Protein 2I24 (pdb70)

Nearest PDB structures (foldseek):
  2i25-assembly2_O  TM=9.812E-01  e=2.488E-21  Ginglymostoma cirratum
  2i26-assembly3_P  TM=9.536E-01  e=9.838E-20  Ginglymostoma cirratum
  2i27-assembly2_O  TM=9.792E-01  e=5.380E-18  Ginglymostoma cirratum
  3moq-assembly1_A  TM=8.958E-01  e=2.226E-14  Orectolobus maculatus
  2z8w-assembly2_C  TM=8.744E-01  e=1.326E-13  Orectolobus maculatus

Foldseek 3Di:
DKAKDDAEDEAEAQAKDKIKIADPPDPFFFDAKWKWWDAPPGPDIDTDDDDDQWHKDADRVRRMIMIMGGRDAQVPFTKMKMATQTDPCVPPVVNVVSRVDIHPIYGYGYDHD

Structure (mmCIF, N/CA/C/O backbone):
data_2I24
#
_entry.id   2I24
#
_cell.length_a   53.958
_cell.length_b   53.958
_cell.length_c   79.077
_cell.angle_alpha   90.00
_cell.angle_beta   90.00
_cell.angle_gamma   90.00
#
_symmetry.space_group_name_H-M   'P 43 21 2'
#
loop_
_entity.id
_entity.type
_entity.pdbx_description
1 polymer 'New Antigen Receptor PBLA8'
2 non-polymer 'CHLORIDE ION'
3 water water
#
loop_
_atom_site.group_PDB
_atom_site.id
_atom_site.type_symbol
_atom_site.label_atom_id
_atom_site.label_alt_id
_atom_site.label_comp_id
_atom_site.label_asym_id
_atom_site.label_entity_id
_atom_site.label_seq_id
_atom_site.pdbx_PDB_ins_code
_atom_site.Cartn_x
_atom_site.Cartn_y
_atom_site.Cartn_z
_atom_site.occupancy
_atom_site.B_iso_or_equiv
_atom_site.auth_seq_id
_atom_site.auth_comp_id
_atom_site.auth_asym_id
_atom_site.auth_atom_id
_atom_site.pdbx_PDB_model_num
ATOM 1 N N . ARG A 1 2 ? 26.398 -8.398 57.071 1.00 27.39 2 ARG N N 1
ATOM 2 C CA . ARG A 1 2 ? 25.577 -7.180 57.335 1.00 26.12 2 ARG N CA 1
ATOM 3 C C . ARG A 1 2 ? 26.375 -6.267 58.283 1.00 24.17 2 ARG N C 1
ATOM 4 O O . ARG A 1 2 ? 27.116 -6.771 59.108 1.00 24.25 2 ARG N O 1
ATOM 12 N N . VAL A 1 3 ? 26.239 -4.957 58.117 1.00 22.31 3 VAL N N 1
ATOM 13 C CA . VAL A 1 3 ? 26.820 -3.979 59.020 1.00 21.58 3 VAL N CA 1
ATOM 14 C C . VAL A 1 3 ? 25.688 -3.235 59.709 1.00 20.68 3 VAL N C 1
ATOM 15 O O . VAL A 1 3 ? 24.947 -2.492 59.056 1.00 23.29 3 VAL N O 1
ATOM 19 N N . ASP A 1 4 ? 25.504 -3.478 61.004 1.00 19.53 4 ASP N N 1
ATOM 20 C CA . ASP A 1 4 ? 24.406 -2.925 61.827 1.00 20.44 4 ASP N CA 1
ATOM 21 C C . ASP A 1 4 ? 24.941 -1.718 62.598 1.00 18.92 4 ASP N C 1
ATOM 22 O O . ASP A 1 4 ? 25.809 -1.869 63.466 1.00 19.73 4 ASP N O 1
ATOM 27 N N . GLN A 1 5 ? 24.451 -0.529 62.241 1.00 19.02 5 GLN N N 1
ATOM 28 C CA . GLN A 1 5 ? 24.820 0.738 62.860 1.00 19.09 5 GLN N CA 1
ATOM 29 C C . GLN A 1 5 ? 23.720 1.232 63.772 1.00 18.99 5 GLN N C 1
ATOM 30 O O . GLN A 1 5 ? 22.561 1.280 63.374 1.00 20.09 5 GLN N O 1
ATOM 36 N N . THR A 1 6 ? 24.076 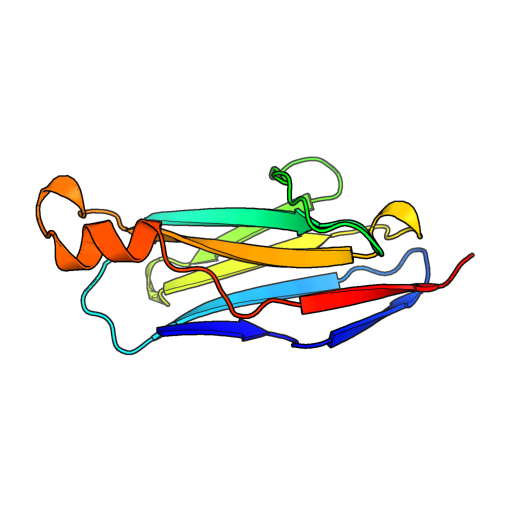1.597 64.995 1.00 19.13 6 THR N N 1
ATOM 37 C CA . THR A 1 6 ? 23.125 2.110 65.942 1.00 19.73 6 THR N CA 1
ATOM 38 C C . THR A 1 6 ? 23.713 3.315 66.699 1.00 20.37 6 THR N C 1
ATOM 39 O O . THR A 1 6 ? 24.922 3.414 66.862 1.00 21.62 6 THR N O 1
ATOM 43 N N . PRO A 1 7 ? 22.872 4.223 67.178 1.00 20.89 7 PRO N N 1
ATOM 44 C CA . PRO A 1 7 ? 21.430 4.339 66.922 1.00 20.43 7 PRO N CA 1
ATOM 45 C C . PRO A 1 7 ? 21.138 4.848 65.530 1.00 20.27 7 PRO N C 1
ATOM 46 O O . PRO A 1 7 ? 22.046 5.177 64.794 1.00 22.66 7 PRO N O 1
ATOM 50 N N . GLN A 1 8 ? 19.875 4.873 65.138 1.00 20.52 8 GLN N N 1
ATOM 51 C CA . GLN A 1 8 ? 19.517 5.333 63.807 1.00 20.80 8 GLN N CA 1
ATOM 52 C C . GLN A 1 8 ? 19.415 6.874 63.745 1.00 19.67 8 GLN N C 1
ATOM 53 O O . GLN A 1 8 ? 19.757 7.481 62.727 1.00 19.43 8 GLN N O 1
ATOM 59 N N . ARG A 1 9 ? 18.908 7.485 64.794 1.00 20.31 9 ARG N N 1
ATOM 60 C CA . ARG A 1 9 ? 18.761 8.908 64.858 1.00 20.90 9 ARG N CA 1
ATOM 61 C C . ARG A 1 9 ? 18.917 9.258 66.296 1.00 21.55 9 ARG N C 1
ATOM 62 O O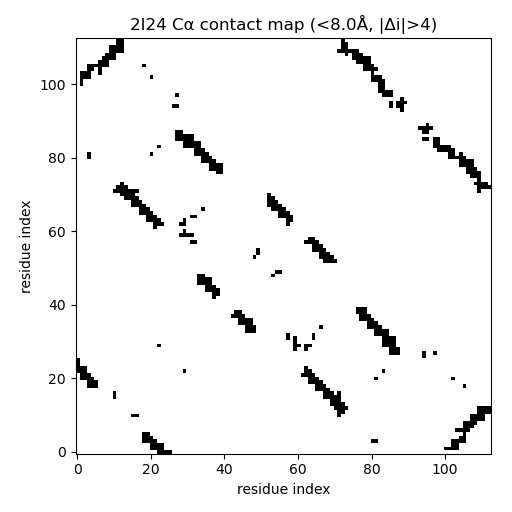 . ARG A 1 9 ? 18.498 8.488 67.167 1.00 24.53 9 ARG N O 1
ATOM 70 N N . ILE A 1 10 ? 19.422 10.436 66.556 1.00 21.38 10 ILE N N 1
ATOM 71 C CA . ILE A 1 10 ? 19.563 10.912 67.932 1.00 23.09 10 ILE N CA 1
ATOM 72 C C . ILE A 1 10 ? 19.741 12.432 68.004 1.00 21.50 10 ILE N C 1
ATOM 73 O O . ILE A 1 10 ? 20.347 13.034 67.093 1.00 20.93 10 ILE N O 1
ATOM 78 N N . THR A 1 11 ? 19.173 13.020 69.055 1.00 21.33 11 THR N N 1
ATOM 79 C CA . THR A 1 11 ? 19.348 14.434 69.365 1.00 22.02 11 THR N CA 1
ATOM 80 C C . THR A 1 11 ? 20.120 14.512 70.643 1.00 22.06 11 THR N C 1
ATOM 81 O O . THR A 1 11 ? 19.927 13.687 71.579 1.00 22.78 11 THR N O 1
ATOM 85 N N . LYS A 1 12 ? 21.043 15.473 70.685 1.00 20.67 12 LYS N N 1
ATOM 86 C CA . LYS A 1 12 ? 21.872 15.709 71.844 1.00 21.26 12 LYS N CA 1
ATOM 87 C C . LYS A 1 12 ? 21.882 17.187 72.153 1.00 20.69 12 LYS N C 1
ATOM 88 O O . LYS A 1 12 ? 21.603 18.018 71.310 1.00 21.73 12 LYS N O 1
ATOM 94 N N . GLU A 1 13 ? 22.288 17.511 73.367 1.00 21.10 13 GLU N N 1
ATOM 95 C CA . GLU A 1 13 ? 22.521 18.866 73.787 1.00 22.67 13 GLU N CA 1
ATOM 96 C C . GLU A 1 13 ? 23.985 19.250 73.609 1.00 21.76 13 GLU N C 1
ATOM 97 O O . GLU A 1 13 ? 24.868 18.396 73.697 1.00 21.28 13 GLU N O 1
ATOM 103 N N . THR A 1 14 ? 24.228 20.541 73.353 1.00 21.86 14 THR N N 1
ATOM 104 C CA . THR A 1 14 ? 25.607 21.054 73.341 1.00 21.88 14 THR N CA 1
ATOM 105 C C . THR A 1 14 ? 26.299 20.677 74.636 1.00 21.81 14 THR N C 1
ATOM 106 O O . THR A 1 14 ? 25.739 20.822 75.757 1.00 22.78 14 THR N O 1
ATOM 110 N N . GLY A 1 15 ? 27.523 20.165 74.490 1.00 21.08 15 GLY N N 1
ATOM 111 C CA . GLY A 1 15 ? 28.355 19.746 75.641 1.00 20.41 15 GLY N CA 1
ATOM 112 C C . GLY A 1 15 ? 28.241 18.261 76.027 1.00 21.30 15 GLY N C 1
ATOM 113 O O . GLY A 1 15 ? 29.068 17.729 76.761 1.00 21.82 15 GLY N O 1
ATOM 114 N N . GLU A 1 16 ? 27.209 17.568 75.515 1.00 20.05 16 GLU N N 1
ATOM 115 C CA . GLU A 1 16 ? 27.080 16.135 75.778 1.00 20.83 16 GLU N CA 1
ATOM 116 C C . GLU A 1 16 ? 28.039 15.348 74.887 1.00 19.98 16 GLU N C 1
ATOM 117 O O . GLU A 1 16 ? 28.757 15.902 74.032 1.00 20.53 16 GLU N O 1
ATOM 123 N N . SER A 1 17 ? 28.074 14.044 75.103 1.00 20.78 17 SER N N 1
ATOM 124 C CA . SER A 1 17 ? 28.843 13.114 74.298 1.00 21.09 17 SER N CA 1
ATOM 125 C C . SER A 1 17 ? 27.867 12.195 73.576 1.00 22.50 17 SER N C 1
ATOM 126 O O . SER A 1 17 ? 26.795 11.869 74.080 1.00 24.79 17 SER N O 1
ATOM 129 N N . LEU A 1 18 ? 28.267 11.729 72.433 1.00 22.01 18 LEU N N 1
ATOM 130 C CA . LEU A 1 18 ? 27.497 10.693 71.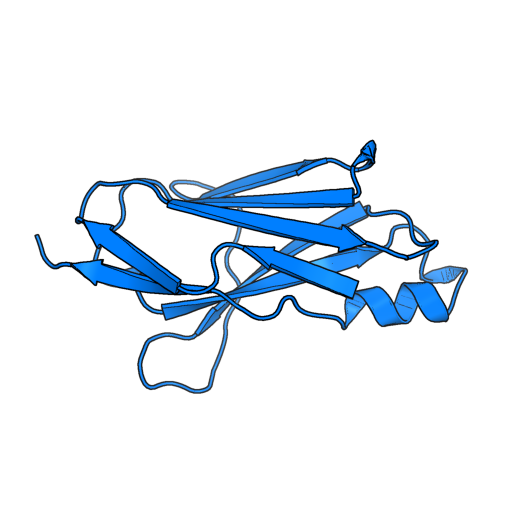793 1.00 24.89 18 LEU N CA 1
ATOM 131 C C . LEU A 1 18 ? 28.373 9.546 71.371 1.00 21.90 18 LEU N C 1
ATO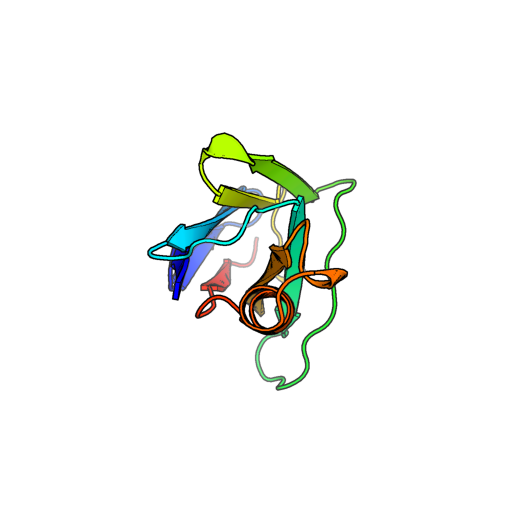M 132 O O . LEU A 1 18 ? 29.581 9.705 71.126 1.00 22.05 18 LEU N O 1
ATOM 137 N N . THR A 1 19 ? 27.749 8.388 71.314 1.00 22.52 19 THR N N 1
ATOM 138 C CA . THR A 1 19 ? 28.411 7.179 70.882 1.00 22.35 19 THR N CA 1
ATOM 139 C C . THR A 1 19 ? 27.603 6.545 69.753 1.00 22.30 19 THR N C 1
ATOM 140 O O . THR A 1 19 ? 26.369 6.415 69.840 1.00 22.82 19 THR N O 1
ATOM 144 N N . ILE A 1 20 ? 28.309 6.106 68.726 1.00 20.76 20 ILE N N 1
ATOM 145 C CA . ILE A 1 20 ? 27.721 5.336 67.616 1.00 21.58 20 ILE N CA 1
ATOM 146 C C . ILE A 1 20 ? 28.473 4.026 67.516 1.00 21.22 20 ILE N C 1
ATOM 147 O O . ILE A 1 20 ? 29.690 3.990 67.685 1.00 20.99 20 ILE N O 1
ATOM 152 N N . ASN A 1 21 ? 27.737 2.956 67.266 1.00 21.80 21 ASN N N 1
ATOM 153 C CA . ASN A 1 21 ? 28.271 1.645 67.220 1.00 22.93 21 ASN N CA 1
ATOM 154 C C . ASN A 1 21 ? 28.012 1.003 65.845 1.00 21.80 21 ASN N C 1
ATOM 155 O O . ASN A 1 21 ? 26.927 1.153 65.254 1.00 22.27 21 ASN N O 1
ATOM 160 N N . CYS A 1 22 ? 28.977 0.214 65.397 1.00 21.85 22 CYS N N 1
ATOM 161 C CA . CYS A 1 22 ? 28.807 -0.605 64.193 1.00 22.15 22 CYS N CA 1
ATOM 162 C C . CYS A 1 22 ? 29.243 -2.042 64.496 1.00 19.86 22 CYS N C 1
ATOM 163 O O . CYS A 1 22 ? 30.236 -2.233 65.156 1.00 22.28 22 CYS N O 1
ATOM 166 N N . VAL A 1 23 ? 28.479 -3.050 64.074 1.00 19.51 23 VAL N N 1
ATOM 167 C CA . VAL A 1 23 ? 28.889 -4.440 64.222 1.00 19.56 23 VAL N CA 1
ATOM 168 C C . VAL A 1 23 ? 28.690 -5.147 62.922 1.00 19.28 23 VAL N C 1
ATOM 169 O O . VAL A 1 23 ? 27.708 -4.938 62.199 1.00 19.47 23 VAL N O 1
ATOM 173 N N . VAL A 1 24 ? 29.631 -6.015 62.601 1.00 18.49 24 VAL N N 1
ATOM 174 C CA . VAL A 1 24 ? 29.553 -6.826 61.398 1.00 19.55 24 VAL N CA 1
ATOM 175 C C . VAL A 1 24 ? 28.964 -8.192 61.809 1.00 20.28 24 VAL N C 1
ATOM 176 O O . VAL A 1 24 ? 29.522 -8.898 62.621 1.00 20.45 24 VAL N O 1
ATOM 180 N N . ARG A 1 25 ? 27.771 -8.502 61.326 1.00 21.38 25 ARG N N 1
ATOM 181 C CA . ARG A 1 25 ? 27.070 -9.743 61.688 1.00 22.94 25 ARG N CA 1
ATOM 182 C C . ARG A 1 25 ? 26.920 -10.639 60.467 1.00 24.17 25 ARG N C 1
ATOM 183 O O . ARG A 1 25 ? 26.887 -10.1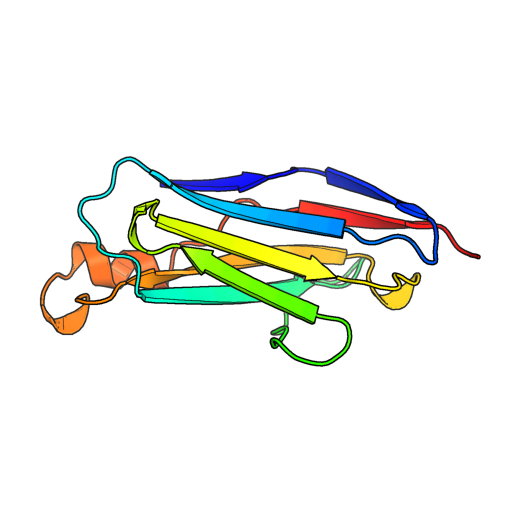41 59.354 1.00 23.30 25 ARG N O 1
ATOM 191 N N . ASP A 1 26 ? 26.789 -11.951 60.701 1.00 25.25 26 ASP N N 1
ATOM 192 C CA . ASP A 1 26 ? 26.497 -12.926 59.640 1.00 27.02 26 ASP N CA 1
ATOM 193 C C . ASP A 1 26 ? 27.549 -12.874 58.537 1.00 26.86 26 ASP N C 1
ATOM 194 O O . ASP A 1 26 ? 27.233 -12.935 57.357 1.00 29.09 26 ASP N O 1
ATOM 199 N N . SER A 1 27 ? 28.800 -12.762 58.939 1.00 25.58 27 SER N N 1
ATOM 200 C CA . SER A 1 27 ? 29.920 -12.685 57.996 1.00 24.72 27 SER N CA 1
ATOM 201 C C . SER A 1 27 ? 31.070 -13.594 58.442 1.00 22.10 27 SER N C 1
ATOM 202 O O . SER A 1 27 ? 31.342 -13.728 59.650 1.00 22.92 27 SER N O 1
ATOM 205 N N . ARG A 1 28 ? 31.771 -14.188 57.480 1.00 22.46 28 ARG N N 1
ATOM 206 C CA . ARG A 1 28 ? 32.979 -14.946 57.767 1.00 21.68 28 ARG N CA 1
ATOM 207 C C . ARG A 1 28 ? 34.222 -14.072 57.931 1.00 20.71 28 ARG N C 1
ATOM 208 O O . ARG A 1 28 ? 35.288 -14.564 58.295 1.00 22.59 28 ARG N O 1
ATOM 216 N N . CYS A 1 29 ? 34.102 -12.781 57.670 1.00 19.87 29 CYS N N 1
ATOM 217 C CA . CYS A 1 29 ? 35.260 -11.934 57.650 1.00 21.53 29 CYS N CA 1
ATOM 218 C C . CYS A 1 29 ? 35.790 -11.605 59.023 1.00 21.96 29 CYS N C 1
ATOM 219 O O . CYS A 1 29 ? 35.067 -11.600 59.997 1.00 23.58 29 CYS N O 1
ATOM 222 N N . VAL A 1 30 ? 37.066 -11.267 59.070 1.00 20.80 30 VAL N N 1
ATOM 223 C CA . VAL A 1 30 ? 37.764 -10.843 60.292 1.00 19.79 30 VAL N CA 1
ATOM 224 C C . VAL A 1 30 ? 37.879 -9.318 60.281 1.00 19.51 30 VAL N C 1
ATOM 225 O O . VAL A 1 30 ? 38.281 -8.751 59.274 1.00 20.25 30 VAL N O 1
ATOM 229 N N . LEU A 1 31 ? 37.438 -8.664 61.339 1.00 18.98 31 LEU N N 1
ATOM 230 C CA . LEU A 1 31 ? 37.504 -7.221 61.388 1.00 20.04 31 LEU N CA 1
ATOM 231 C C . LEU A 1 31 ? 38.897 -6.772 61.744 1.00 19.86 31 LEU N C 1
ATOM 232 O O . LEU A 1 31 ? 39.416 -7.173 62.764 1.00 22.10 31 LEU N O 1
ATOM 237 N N . SER A 1 32 ? 39.482 -5.896 60.930 1.00 19.82 32 SER N N 1
ATOM 238 C CA . SER A 1 32 ? 40.775 -5.279 61.278 1.00 20.49 32 SER N CA 1
ATOM 239 C C . SER A 1 32 ? 40.615 -3.910 61.927 1.00 20.17 32 SER N C 1
ATOM 240 O O . SER A 1 32 ? 41.196 -3.640 62.985 1.00 22.56 32 SER N O 1
ATOM 243 N N . THR A 1 33 ? 39.795 -3.056 61.316 1.00 19.25 33 THR N N 1
ATOM 244 C CA . THR A 1 33 ? 39.581 -1.693 61.812 1.00 20.49 33 THR N CA 1
ATOM 245 C C . THR A 1 33 ? 38.304 -1.163 61.205 1.00 21.19 33 THR N C 1
ATOM 246 O O . THR A 1 33 ? 37.589 -1.876 60.520 1.00 20.90 33 THR N O 1
ATOM 250 N N . GLY A 1 34 ? 38.011 0.103 61.467 1.00 21.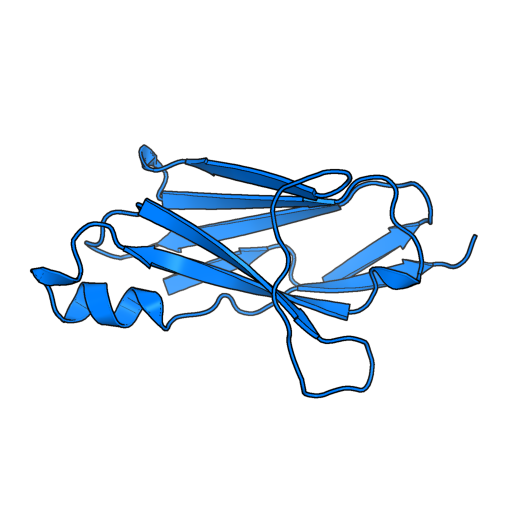41 34 GLY N N 1
ATOM 251 C CA . GLY A 1 34 ? 36.842 0.696 60.831 1.00 21.72 34 GLY N CA 1
ATOM 252 C C . GLY A 1 34 ? 37.049 2.179 60.685 1.00 21.68 34 GLY N C 1
ATOM 253 O O . GLY A 1 34 ? 37.970 2.756 61.309 1.00 22.79 34 GLY N O 1
ATOM 254 N N . TYR A 1 35 ? 36.244 2.795 59.823 1.00 20.99 35 TYR N N 1
ATOM 255 C CA . TYR A 1 35 ? 36.367 4.228 59.489 1.00 21.71 35 TYR N CA 1
ATOM 256 C C . TYR A 1 35 ? 35.021 4.888 59.674 1.00 21.60 35 TYR N C 1
ATOM 257 O O . TYR A 1 35 ? 33.978 4.239 59.579 1.00 22.11 35 TYR N O 1
ATOM 266 N N . TRP A 1 36 ? 35.057 6.198 59.848 1.00 20.59 36 TRP N N 1
ATOM 267 C CA . TRP A 1 36 ? 33.844 7.005 60.110 1.00 20.69 36 TRP N CA 1
ATOM 268 C C . TRP A 1 36 ? 33.820 8.216 59.183 1.00 20.11 36 TRP N C 1
ATOM 269 O O . TRP A 1 36 ? 34.841 8.795 58.900 1.00 20.49 36 TRP N O 1
ATOM 280 N N . TYR A 1 37 ? 32.607 8.584 58.768 1.00 19.53 37 TYR N N 1
ATOM 281 C CA . TYR A 1 37 ? 32.349 9.691 57.870 1.00 19.59 37 TYR N CA 1
ATOM 282 C C . TYR A 1 37 ? 31.159 10.488 58.332 1.00 19.51 37 TYR N C 1
ATOM 283 O O . TYR A 1 37 ? 30.252 9.916 58.936 1.00 20.79 37 TYR N O 1
ATOM 292 N N . ARG A 1 38 ? 31.141 11.768 57.990 1.00 19.64 38 ARG N N 1
ATOM 293 C CA . ARG A 1 38 ? 30.012 12.662 58.279 1.00 20.34 38 ARG N CA 1
ATOM 294 C C . ARG A 1 38 ? 29.644 13.456 57.046 1.00 18.04 38 ARG N C 1
ATOM 295 O O . ARG A 1 38 ? 30.495 13.993 56.375 1.00 18.39 38 ARG N O 1
ATOM 303 N N . LYS A 1 39 ? 28.338 13.533 56.822 1.00 18.71 39 LYS N N 1
ATOM 304 C CA . LYS A 1 39 ? 27.707 14.419 55.853 1.00 19.43 39 LYS N CA 1
ATOM 305 C C . LYS A 1 39 ? 27.002 15.536 56.610 1.00 18.41 39 LYS N C 1
ATOM 306 O O . LYS A 1 39 ? 26.173 15.252 57.455 1.00 19.48 39 LYS N O 1
ATOM 312 N N . PRO A 1 40 ? 27.335 16.812 56.359 1.00 19.95 40 PRO N N 1
ATOM 313 C CA . PRO A 1 40 ? 26.629 17.876 57.108 1.00 20.64 40 PRO N CA 1
ATOM 314 C C . PRO A 1 40 ? 25.154 17.941 56.746 1.00 21.31 40 PRO N C 1
ATOM 315 O O . PRO A 1 40 ? 24.781 17.537 55.637 1.00 21.82 40 PRO N O 1
ATOM 319 N N . PRO A 1 41 ? 24.339 18.575 57.590 1.00 22.55 41 PRO N N 1
ATOM 320 C CA . PRO A 1 41 ? 22.943 18.756 57.230 1.00 23.97 41 PRO N CA 1
ATOM 321 C C . PRO A 1 41 ? 22.779 19.469 55.900 1.00 25.31 41 PRO N C 1
ATOM 322 O O . PRO A 1 41 ? 23.491 20.450 55.623 1.00 25.53 41 PRO N O 1
ATOM 326 N N . GLY A 1 42 ? 21.839 18.985 55.094 1.00 27.06 42 GLY N N 1
ATOM 327 C CA . GLY A 1 42 ? 21.525 19.601 53.822 1.00 26.78 42 GLY N CA 1
ATOM 328 C C . GLY A 1 42 ? 22.521 19.358 52.689 1.00 26.81 42 GLY N C 1
ATOM 329 O O . GLY A 1 42 ? 22.359 19.906 51.601 1.00 29.72 42 GLY N O 1
ATOM 330 N N . SER A 1 43 ? 23.539 18.520 52.911 1.00 24.43 43 SER N N 1
ATOM 331 C CA . SER A 1 43 ? 24.514 18.171 51.879 1.00 23.16 43 SER N CA 1
ATOM 332 C C . SER A 1 43 ? 24.415 16.716 51.557 1.00 22.19 43 SER N C 1
ATOM 333 O O . SER A 1 43 ? 24.038 15.944 52.406 1.00 23.74 43 SER N O 1
ATOM 336 N N . ARG A 1 44 ? 24.838 16.353 50.349 1.00 19.51 44 ARG N N 1
ATOM 337 C CA . ARG A 1 44 ? 25.015 14.953 49.939 1.00 20.36 44 ARG N CA 1
ATOM 338 C C . ARG A 1 44 ? 26.404 14.431 50.273 1.00 18.27 44 ARG N C 1
ATOM 339 O O . ARG A 1 44 ? 26.628 13.244 50.274 1.00 19.37 44 ARG N O 1
ATOM 347 N N . ASN A 1 45 ? 27.370 15.315 50.535 1.00 17.03 45 ASN N N 1
ATOM 348 C CA . ASN A 1 45 ? 28.754 14.913 50.490 1.00 17.08 45 ASN N CA 1
ATOM 349 C C . ASN A 1 45 ? 29.322 14.593 51.873 1.00 16.22 45 ASN N C 1
ATOM 350 O O . ASN A 1 45 ? 29.283 15.398 52.774 1.00 18.28 45 ASN N O 1
ATOM 355 N N . GLU A 1 46 ? 29.864 13.392 52.022 1.00 17.51 46 GLU N N 1
ATOM 356 C CA . GLU A 1 46 ? 30.473 12.908 53.214 1.00 19.96 46 GLU N CA 1
ATOM 357 C C . GLU A 1 46 ? 31.945 13.092 53.159 1.00 21.60 46 GLU N C 1
ATOM 358 O O . GLU A 1 46 ? 32.580 12.898 52.096 1.00 23.31 46 GLU N O 1
ATOM 364 N N . GLU A 1 47 ? 32.507 13.356 54.328 1.00 20.37 47 GLU N N 1
ATOM 365 C CA . GLU A 1 47 ? 33.947 13.404 54.501 1.00 22.39 47 GLU N CA 1
ATOM 366 C C . GLU A 1 47 ? 34.392 12.651 55.735 1.00 21.04 47 GLU N C 1
ATOM 367 O O . GLU A 1 47 ? 33.619 12.421 56.631 1.00 20.33 47 GLU N O 1
ATOM 373 N N . SER A 1 48 ? 35.657 12.299 55.795 1.00 20.73 48 SER N N 1
ATOM 374 C CA . SER A 1 48 ? 36.177 11.458 56.852 1.00 23.21 48 SER N CA 1
ATOM 375 C C . SER A 1 48 ? 36.231 12.227 58.197 1.00 25.16 48 SER N C 1
ATOM 376 O O . SER A 1 48 ? 36.429 13.441 58.250 1.00 25.48 48 SER N O 1
ATOM 379 N N . ILE A 1 49 ? 36.082 11.451 59.272 1.00 26.95 49 ILE N N 1
ATOM 380 C CA . ILE A 1 49 ? 36.436 11.750 60.659 1.00 31.11 49 ILE N CA 1
ATOM 381 C C . ILE A 1 49 ? 37.679 10.897 61.094 1.00 33.74 49 ILE N C 1
ATOM 382 O O . ILE A 1 49 ? 37.880 9.793 60.630 1.00 35.45 49 ILE N O 1
ATOM 387 N N . SER A 1 50 ? 38.511 11.426 61.983 1.00 35.12 50 SER N N 1
ATOM 388 C CA . SER A 1 50 ? 39.684 10.700 62.471 1.00 35.58 50 SER N CA 1
ATOM 389 C C . SER A 1 50 ? 39.696 10.699 63.986 1.00 35.15 50 SER N C 1
ATOM 390 O O . SER A 1 50 ? 39.236 11.673 64.560 1.00 34.49 50 SER N O 1
ATOM 393 N N . ASP A 1 51 ? 40.194 9.599 64.591 1.00 34.44 51 ASP N N 1
ATOM 394 C CA . ASP A 1 51 ? 40.436 9.454 66.061 1.00 31.70 51 ASP N CA 1
ATOM 395 C C . ASP A 1 51 ? 41.392 10.600 66.360 1.00 30.86 51 ASP N C 1
ATOM 396 O O . ASP A 1 51 ? 42.327 10.923 65.591 1.00 32.09 51 ASP N O 1
ATOM 401 N N . GLY A 1 52 ? 41.127 11.238 67.475 1.00 27.87 52 GLY N N 1
ATOM 402 C CA . GLY A 1 52 ? 41.974 12.279 68.012 1.00 26.08 52 GLY N CA 1
ATOM 403 C C . GLY A 1 52 ? 41.161 13.396 68.585 1.00 24.31 52 GLY N C 1
ATOM 404 O O . GLY A 1 52 ? 40.093 13.718 68.053 1.00 23.81 52 GLY N O 1
ATOM 405 N N . GLY A 1 53 ? 41.648 13.982 69.674 1.00 23.55 53 GLY N N 1
ATOM 406 C CA . GLY A 1 53 ? 40.957 15.137 70.300 1.00 23.95 53 GLY N CA 1
ATOM 407 C C . GLY A 1 53 ? 39.620 14.706 70.857 1.00 24.09 53 GLY N C 1
ATOM 408 O O . GLY A 1 53 ? 39.603 13.745 71.637 1.00 25.94 53 GLY N O 1
ATOM 409 N N . ARG A 1 54 ? 38.532 15.350 70.406 1.00 23.08 54 ARG N N 1
ATOM 410 C CA . ARG A 1 54 ? 37.164 15.062 70.883 1.00 22.02 54 ARG N CA 1
ATOM 411 C C . ARG A 1 54 ? 36.640 13.667 70.418 1.00 20.69 54 ARG N C 1
ATOM 412 O O . ARG A 1 54 ? 35.607 13.176 70.935 1.00 21.23 54 ARG N O 1
ATOM 420 N N . TYR A 1 55 ? 37.303 13.090 69.409 1.00 20.91 55 TYR N N 1
ATOM 421 C CA . TYR A 1 55 ? 36.862 11.894 68.761 1.00 20.39 55 TYR N CA 1
ATOM 422 C C . TYR A 1 55 ? 37.615 10.716 69.300 1.00 19.88 55 TYR N C 1
ATOM 423 O O . TYR A 1 55 ? 38.847 10.701 69.262 1.00 21.44 55 TYR N O 1
ATOM 432 N N . VAL A 1 56 ? 36.916 9.711 69.827 1.00 18.95 56 VAL N N 1
ATOM 433 C CA . VAL A 1 56 ? 37.537 8.531 70.420 1.00 19.26 56 VAL N CA 1
ATOM 434 C C . VAL A 1 56 ? 36.963 7.292 69.728 1.00 20.02 56 VAL N C 1
ATOM 435 O O . VAL A 1 56 ? 35.766 7.025 69.796 1.00 20.06 56 VAL N O 1
ATOM 439 N N . GLU A 1 57 ? 37.843 6.563 69.055 1.00 19.65 57 GLU N N 1
ATOM 440 C CA . GLU A 1 57 ? 37.477 5.356 68.359 1.00 20.33 57 GLU N CA 1
ATOM 441 C C . GLU A 1 57 ? 37.865 4.101 69.190 1.00 19.15 57 GLU N C 1
ATOM 442 O O . GLU A 1 57 ? 38.888 4.066 69.844 1.00 20.15 57 GLU N O 1
ATOM 448 N N . THR A 1 58 ? 37.023 3.084 69.078 1.00 19.45 58 THR N N 1
ATOM 449 C CA . THR A 1 58 ? 37.244 1.800 69.755 1.00 19.32 58 THR N CA 1
ATOM 450 C C . THR A 1 58 ? 36.996 0.711 68.728 1.00 20.02 58 THR N C 1
ATOM 451 O O . THR A 1 58 ? 36.008 0.775 67.981 1.00 23.66 58 THR N O 1
ATOM 455 N N . VAL A 1 59 ? 37.901 -0.226 68.616 1.00 19.59 59 VAL N N 1
ATOM 456 C CA . VAL A 1 59 ? 37.727 -1.408 67.764 1.00 19.55 59 VAL N CA 1
ATOM 457 C C . VAL A 1 59 ? 37.814 -2.650 68.605 1.00 19.08 59 VAL N C 1
ATOM 458 O O . VAL A 1 59 ? 38.724 -2.792 69.419 1.00 20.21 59 VAL N O 1
ATOM 462 N N . ASN A 1 60 ? 36.859 -3.548 68.424 1.00 19.35 60 ASN N N 1
ATOM 463 C CA . ASN A 1 60 ? 36.836 -4.844 69.126 1.00 19.40 60 ASN N CA 1
ATOM 464 C C . ASN A 1 60 ? 36.812 -5.969 68.081 1.00 18.52 60 ASN N C 1
ATOM 465 O O . ASN A 1 60 ? 35.768 -6.292 67.497 1.00 18.60 60 ASN N O 1
ATOM 470 N N . ARG A 1 61 ? 38.000 -6.473 67.753 1.00 20.10 61 ARG N N 1
ATOM 471 C CA . ARG A 1 61 ? 38.089 -7.501 66.731 1.00 20.22 61 ARG N CA 1
ATOM 472 C C . ARG A 1 61 ? 37.297 -8.727 67.051 1.00 19.85 61 ARG N C 1
ATOM 473 O O . ARG A 1 61 ? 36.614 -9.268 66.175 1.00 20.93 61 ARG N O 1
ATOM 481 N N . GLY A 1 62 ? 37.381 -9.185 68.294 1.00 19.92 62 GLY N N 1
ATOM 482 C CA . GLY A 1 62 ? 36.681 -10.402 68.647 1.00 20.92 62 GLY N CA 1
ATOM 483 C C . GLY A 1 62 ? 35.176 -10.344 68.494 1.00 21.48 62 GLY N C 1
ATOM 484 O O . GLY A 1 62 ? 34.561 -11.337 68.121 1.00 24.50 62 GLY N O 1
ATOM 485 N N . SER A 1 63 ? 34.590 -9.196 68.797 1.00 20.54 63 SER N N 1
ATOM 486 C CA . SER A 1 63 ? 33.146 -9.028 68.627 1.00 20.77 63 SER N CA 1
ATOM 487 C C . SER A 1 63 ? 32.754 -8.418 67.313 1.00 19.49 63 SER N C 1
ATOM 488 O O . SER A 1 63 ? 31.590 -8.211 67.051 1.00 21.31 63 SER N O 1
ATOM 491 N N . LYS A 1 64 ? 33.731 -8.168 66.454 1.00 19.93 64 LYS N N 1
ATOM 492 C CA . LYS A 1 64 ? 33.540 -7.579 65.143 1.00 20.60 64 LYS N CA 1
ATOM 493 C C . LYS A 1 64 ? 32.795 -6.263 65.194 1.00 20.59 64 LYS N C 1
ATOM 494 O O . LYS A 1 64 ? 31.917 -5.975 64.396 1.00 21.11 64 LYS N O 1
ATOM 500 N N . SER A 1 65 ? 33.124 -5.457 66.175 1.00 19.43 65 SER N N 1
ATOM 501 C CA . SER A 1 65 ? 32.508 -4.165 66.333 1.00 20.79 65 SER N CA 1
ATOM 502 C C . SER A 1 65 ? 33.477 -3.047 66.447 1.00 20.13 65 SER N C 1
ATOM 503 O O . SER A 1 65 ? 34.653 -3.235 66.756 1.00 21.14 65 SER N O 1
ATOM 506 N N . PHE A 1 66 ? 32.975 -1.863 66.153 1.00 20.40 66 PHE N N 1
ATOM 507 C CA . PHE A 1 66 ? 33.788 -0.653 66.270 1.00 21.49 66 PHE N CA 1
ATOM 508 C C . PHE A 1 66 ? 32.821 0.493 66.564 1.00 20.92 66 PHE N C 1
ATOM 509 O O . PHE A 1 66 ? 31.666 0.510 66.147 1.00 22.98 66 PHE N O 1
ATOM 517 N N . SER A 1 67 ? 33.337 1.463 67.270 1.00 19.67 67 SER N N 1
ATOM 518 C CA . SER A 1 67 ? 32.526 2.521 67.812 1.00 20.29 67 SER N CA 1
ATOM 519 C C . SER A 1 67 ? 33.260 3.861 67.749 1.00 20.69 67 SER N C 1
ATOM 520 O O . SER A 1 67 ? 34.479 3.925 67.753 1.00 21.31 67 SER N O 1
ATOM 523 N N . LEU A 1 68 ? 32.487 4.927 67.645 1.00 20.80 68 LEU N N 1
ATOM 524 C CA . LEU A 1 68 ? 32.943 6.307 67.659 1.00 20.40 68 LEU N CA 1
ATOM 525 C C . LEU A 1 68 ? 32.236 7.014 68.801 1.00 20.66 68 LEU N C 1
ATOM 526 O O . LEU A 1 68 ? 30.999 7.046 68.853 1.00 22.40 68 LEU N O 1
ATOM 531 N N . ARG A 1 69 ? 33.004 7.649 69.668 1.00 19.76 69 ARG N N 1
ATOM 532 C CA . ARG A 1 69 ? 32.500 8.577 70.664 1.00 19.88 69 ARG N CA 1
ATOM 533 C C . ARG A 1 69 ? 32.928 9.960 70.272 1.00 19.56 69 ARG N C 1
ATOM 534 O O . ARG A 1 69 ? 34.105 10.192 69.938 1.00 20.20 69 ARG N O 1
ATOM 542 N N . ILE A 1 70 ? 32.001 10.908 70.348 1.00 19.31 70 ILE N N 1
ATOM 543 C CA . ILE A 1 70 ? 32.332 12.335 70.175 1.00 20.09 70 ILE N CA 1
ATOM 544 C C . ILE A 1 70 ? 31.994 13.050 71.460 1.00 19.11 70 ILE N C 1
ATOM 545 O O . ILE A 1 70 ? 30.840 13.068 71.857 1.00 20.11 70 ILE N O 1
ATOM 550 N N . ASN A 1 71 ? 33.006 13.646 72.083 1.00 18.84 71 ASN N N 1
ATOM 551 C CA . ASN A 1 71 ? 32.842 14.425 73.280 1.00 18.76 71 ASN N CA 1
ATOM 552 C C . ASN A 1 71 ? 32.605 15.891 72.975 1.00 18.81 71 ASN N C 1
ATOM 553 O O . ASN A 1 71 ? 33.015 16.391 71.909 1.00 19.01 71 ASN N O 1
ATOM 558 N N . ASP A 1 72 ? 32.033 16.610 73.939 1.00 18.45 72 ASP N N 1
ATOM 559 C CA . ASP A 1 72 ? 31.916 18.030 73.82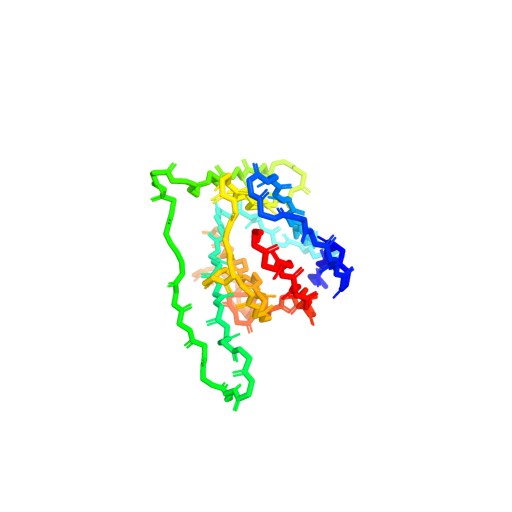8 1.00 18.19 72 ASP N CA 1
ATOM 560 C C . ASP A 1 72 ? 31.239 18.460 72.538 1.00 18.55 72 ASP N C 1
ATOM 561 O O . ASP A 1 72 ? 31.708 19.321 71.785 1.00 19.34 72 ASP N O 1
ATOM 566 N N . LEU A 1 73 ? 30.054 17.915 72.312 1.00 18.35 73 LEU N N 1
ATOM 567 C CA . LEU A 1 73 ? 29.320 18.200 71.086 1.00 18.94 73 LEU N CA 1
ATOM 568 C C . LEU A 1 73 ? 28.948 19.663 70.951 1.00 18.03 73 LEU N C 1
ATOM 569 O O . LEU A 1 73 ? 28.689 20.337 71.941 1.00 19.16 73 LEU N O 1
ATOM 574 N N . THR A 1 74 ? 28.918 20.125 69.707 1.00 19.47 74 THR N N 1
ATOM 575 C CA . THR A 1 74 ? 28.328 21.430 69.379 1.00 20.14 74 THR N CA 1
ATOM 576 C C . THR A 1 74 ? 27.462 21.288 68.127 1.00 20.70 74 THR N C 1
ATOM 577 O O . THR A 1 74 ? 27.407 20.221 67.499 1.00 20.78 74 THR N O 1
ATOM 581 N N . VAL A 1 75 ? 26.770 22.362 67.760 1.00 20.66 75 VAL N N 1
ATOM 582 C CA . VAL A 1 75 ? 25.977 22.312 66.523 1.00 21.34 75 VAL N CA 1
ATOM 583 C C . VAL A 1 75 ? 26.780 21.915 65.304 1.00 21.21 75 VAL N C 1
ATOM 584 O O . VAL A 1 75 ? 26.207 21.377 64.329 1.00 23.15 75 VAL N O 1
ATOM 588 N N . LYS A 1 76 ? 28.083 22.148 65.298 1.00 20.96 76 LYS N N 1
ATOM 589 C CA . LYS A 1 76 ? 28.957 21.765 64.191 1.00 21.79 76 LYS N CA 1
ATOM 590 C C . LYS A 1 76 ? 29.043 20.259 63.976 1.00 21.97 76 LYS N C 1
ATOM 591 O O . LYS A 1 76 ? 29.462 19.801 62.932 1.00 23.70 76 LYS N O 1
ATOM 597 N N . ASP A 1 77 ? 28.680 19.490 65.005 1.00 20.97 77 ASP N N 1
ATOM 598 C CA . ASP A 1 77 ? 28.690 18.052 64.903 1.00 20.69 77 ASP N CA 1
ATOM 599 C C . ASP A 1 77 ? 27.388 17.438 64.352 1.00 20.21 77 ASP N C 1
ATOM 600 O O . ASP A 1 77 ? 27.316 16.237 64.134 1.00 21.28 77 ASP N O 1
ATOM 605 N N . SER A 1 78 ? 26.358 18.242 64.136 1.00 20.20 78 SER N N 1
ATOM 606 C CA . SER A 1 78 ? 25.154 17.736 63.487 1.00 19.90 78 SER N CA 1
ATOM 607 C C . SER A 1 78 ? 25.475 17.189 62.109 1.00 19.80 78 SER N C 1
ATOM 608 O O . SER A 1 78 ? 26.354 17.682 61.420 1.00 20.58 78 SER N O 1
ATOM 611 N N . GLY A 1 79 ? 24.757 16.166 61.718 1.00 19.79 79 GLY N N 1
ATOM 612 C CA . GLY A 1 79 ? 24.933 15.579 60.388 1.00 19.58 79 GLY N CA 1
ATOM 613 C C . GLY A 1 79 ? 24.581 14.125 60.421 1.00 18.90 79 GLY N C 1
ATOM 614 O O . GLY A 1 79 ? 24.130 13.597 61.415 1.00 20.88 79 GLY N O 1
ATOM 615 N N . THR A 1 80 ? 24.844 13.438 59.324 1.00 18.01 80 THR N N 1
ATOM 616 C CA . THR A 1 80 ? 24.588 12.015 59.221 1.00 18.37 80 THR N CA 1
ATOM 617 C C . THR A 1 80 ? 25.961 11.326 59.172 1.00 18.78 80 THR N C 1
ATOM 618 O O . THR A 1 80 ? 26.785 11.634 58.302 1.00 19.12 80 THR N O 1
ATOM 622 N N . TYR A 1 81 ? 26.163 10.388 60.095 1.00 19.35 81 TYR N N 1
ATOM 623 C CA . TYR A 1 81 ? 27.402 9.676 60.212 1.00 19.38 81 TYR N CA 1
ATOM 624 C C . TYR A 1 81 ? 27.228 8.271 59.679 1.00 18.75 81 TYR N C 1
ATOM 625 O O . TYR A 1 81 ? 26.204 7.622 59.931 1.00 19.90 81 TYR N O 1
ATOM 634 N N . ARG A 1 82 ? 28.268 7.760 59.027 1.00 19.21 82 ARG N N 1
ATOM 635 C CA . ARG A 1 82 ? 28.302 6.329 58.597 1.00 20.19 82 ARG N CA 1
ATOM 636 C C . ARG A 1 82 ? 29.625 5.722 58.982 1.00 19.89 82 ARG N C 1
ATOM 637 O O . ARG A 1 82 ? 30.664 6.355 58.908 1.00 20.14 82 ARG N O 1
ATOM 645 N N . CYS A 1 83 ? 29.573 4.451 59.323 1.00 20.60 83 CYS N N 1
ATOM 646 C CA . CYS A 1 83 ? 30.760 3.659 59.525 1.00 21.24 83 CYS N CA 1
ATOM 647 C C . CYS A 1 83 ? 31.042 2.783 58.294 1.00 19.71 83 CYS N C 1
ATOM 648 O O . CYS A 1 83 ? 30.153 2.443 57.530 1.00 20.56 83 CYS N O 1
ATOM 651 N N . LYS A 1 84 ? 32.311 2.384 58.167 1.00 20.74 84 LYS N N 1
ATOM 652 C CA . LYS A 1 84 ? 32.757 1.495 57.119 1.00 21.44 84 LYS N CA 1
ATOM 653 C C . LYS A 1 84 ? 33.817 0.561 57.701 1.00 20.64 84 LYS N C 1
ATOM 654 O O . LYS A 1 84 ? 34.850 1.029 58.158 1.00 21.08 84 LYS N O 1
ATOM 660 N N . PRO A 1 85 ? 33.597 -0.764 57.708 1.00 19.92 85 PRO N N 1
ATOM 661 C CA . PRO A 1 85 ? 34.581 -1.724 58.249 1.00 19.71 85 PRO N CA 1
ATOM 662 C C . PRO A 1 85 ? 35.681 -1.943 57.287 1.00 20.61 85 PRO N C 1
ATOM 663 O O . PRO A 1 85 ? 35.561 -1.649 56.098 1.00 20.79 85 PRO N O 1
ATOM 667 N N . GLU A 1 86 ? 36.775 -2.472 57.801 1.00 20.66 86 GLU N N 1
ATOM 668 C CA . GLU A 1 86 ? 37.846 -2.987 56.962 1.00 20.36 86 GLU N CA 1
ATOM 669 C C . GLU A 1 86 ? 38.188 -4.388 57.402 1.00 19.77 86 GLU N C 1
ATOM 670 O O . GLU A 1 86 ? 38.452 -4.612 58.595 1.00 20.59 86 GLU N O 1
ATOM 676 N N . SER A 1 87 ? 38.137 -5.330 56.459 1.00 19.44 87 SER N N 1
ATOM 677 C CA . SER A 1 87 ? 38.465 -6.705 56.751 1.00 19.57 87 SER N CA 1
ATOM 678 C C . SER A 1 87 ? 39.988 -6.869 56.867 1.00 18.14 87 SER N C 1
ATOM 679 O O . SER A 1 87 ? 40.758 -6.145 56.263 1.00 20.39 87 SER N O 1
ATOM 682 N N . ARG A 1 88 ? 40.393 -7.873 57.596 1.00 18.09 88 ARG N N 1
ATOM 683 C CA . ARG A 1 88 ? 41.784 -8.168 57.784 1.00 16.83 88 ARG N CA 1
ATOM 684 C C . ARG A 1 88 ? 42.443 -8.919 56.645 1.00 16.84 88 ARG N C 1
ATOM 685 O O . ARG A 1 88 ? 43.625 -8.657 56.320 1.00 17.08 88 ARG N O 1
ATOM 693 N N . TYR A 1 89 ? 41.701 -9.813 55.995 1.00 17.29 89 TYR N N 1
ATOM 694 C CA . TYR A 1 89 ? 42.220 -10.741 55.019 1.00 17.65 89 TYR N CA 1
ATOM 695 C C . TYR A 1 89 ? 41.539 -10.648 53.674 1.00 18.28 89 TYR N C 1
ATOM 696 O O . TYR A 1 89 ? 41.528 -11.617 52.900 1.00 17.40 89 TYR N O 1
ATOM 705 N N . GLY A 1 90 ? 41.067 -9.450 53.342 1.00 19.01 90 GLY N N 1
ATOM 706 C CA . GLY A 1 90 ? 40.444 -9.231 52.028 1.00 20.04 90 GLY N CA 1
ATOM 707 C C . GLY A 1 90 ? 41.348 -9.537 50.860 1.00 20.59 90 GLY N C 1
ATOM 708 O O . GLY A 1 90 ? 40.863 -9.887 49.778 1.00 21.69 90 GLY N O 1
ATOM 709 N N . SER A 1 91 ? 42.669 -9.435 51.034 1.00 21.30 91 SER N N 1
ATOM 710 C CA . SER A 1 91 ? 43.590 -9.759 49.955 1.00 22.86 91 SER N CA 1
ATOM 711 C C . SER A 1 91 ? 43.515 -11.220 49.542 1.00 23.00 91 SER N C 1
ATOM 712 O O . SER A 1 91 ? 43.975 -11.602 48.462 1.00 22.95 91 SER N O 1
ATOM 715 N N . TYR A 1 92 ? 42.996 -12.050 50.440 1.00 21.35 92 TYR N N 1
ATOM 716 C CA . TYR A 1 92 ? 42.888 -13.494 50.242 1.00 21.99 92 TYR N CA 1
ATOM 717 C C . TYR A 1 92 ? 41.472 -13.974 49.898 1.00 22.45 92 TYR N C 1
ATOM 718 O O . TYR A 1 92 ? 41.276 -15.149 49.574 1.00 23.75 92 TYR N O 1
ATOM 727 N N . ASP A 1 93 ? 40.479 -13.119 50.052 1.00 22.32 93 ASP N N 1
ATOM 728 C CA . ASP A 1 93 ? 39.066 -13.528 50.056 1.00 21.96 93 ASP N CA 1
ATOM 729 C C . ASP A 1 93 ? 38.234 -12.380 49.462 1.00 21.23 93 ASP N C 1
ATOM 730 O O . ASP A 1 93 ? 38.023 -11.370 50.117 1.00 19.96 93 ASP N O 1
ATOM 735 N N . ALA A 1 94 ? 37.778 -12.563 48.231 1.00 21.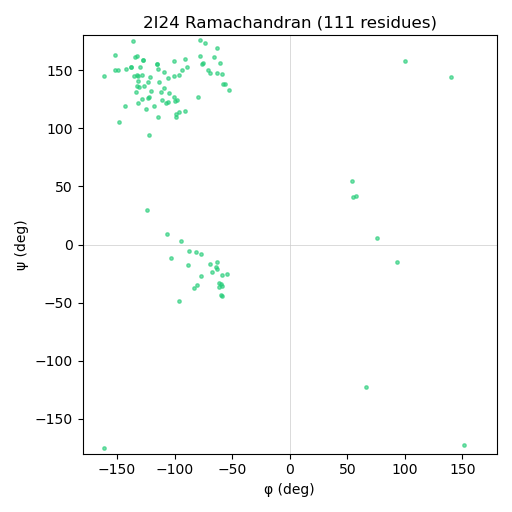84 94 ALA N N 1
ATOM 736 C CA . ALA A 1 94 ? 37.049 -11.544 47.510 1.00 21.86 94 ALA N CA 1
ATOM 737 C C . ALA A 1 94 ? 35.724 -11.108 48.154 1.00 22.35 94 ALA N C 1
ATOM 738 O O . ALA A 1 94 ? 35.372 -9.929 48.120 1.00 23.07 94 ALA N O 1
ATOM 740 N N . VAL A 1 95 ? 35.026 -12.025 48.822 1.00 21.85 95 VAL N N 1
ATOM 741 C CA . VAL A 1 95 ? 33.870 -11.661 49.652 1.00 23.02 95 VAL N CA 1
ATOM 742 C C . VAL A 1 95 ? 34.226 -10.692 50.768 1.00 23.13 95 VAL N C 1
ATOM 743 O O . VAL A 1 95 ? 33.512 -9.729 51.048 1.00 25.46 95 VAL N O 1
ATOM 747 N N . CYS A 1 96 ? 35.356 -10.950 51.429 1.00 22.28 96 CYS N N 1
ATOM 748 C CA . CYS A 1 96 ? 35.750 -10.059 52.469 1.00 22.89 96 CYS N CA 1
ATOM 749 C C . CYS A 1 96 ? 36.342 -8.798 51.950 1.00 20.98 96 CYS N C 1
ATOM 750 O O . CYS A 1 96 ? 36.236 -7.784 52.601 1.00 22.90 96 CYS N O 1
ATOM 753 N N . ALA A 1 97 ? 36.937 -8.796 50.769 1.00 19.89 97 ALA N N 1
ATOM 754 C CA . ALA A 1 97 ? 37.279 -7.524 50.149 1.00 21.58 97 ALA N CA 1
ATOM 755 C C . ALA A 1 97 ? 36.060 -6.654 49.938 1.00 21.18 97 ALA N C 1
ATOM 756 O O . ALA A 1 97 ? 36.127 -5.446 50.102 1.00 22.48 97 ALA N O 1
ATOM 758 N N . ALA A 1 98 ? 34.926 -7.251 49.609 1.00 20.83 98 ALA N N 1
ATOM 759 C CA . ALA A 1 98 ? 33.696 -6.487 49.417 1.00 21.21 98 ALA N CA 1
ATOM 760 C C . ALA A 1 98 ? 33.187 -5.871 50.701 1.00 20.78 98 ALA N C 1
ATOM 761 O O . ALA A 1 98 ? 32.492 -4.860 50.687 1.00 20.56 98 ALA N O 1
ATOM 763 N N . LEU A 1 99 ? 33.553 -6.441 51.838 1.00 21.33 99 LEU N N 1
ATOM 764 C CA . LEU A 1 99 ? 33.163 -5.861 53.116 1.00 21.87 99 LEU N CA 1
ATOM 765 C C . LEU A 1 99 ? 33.687 -4.433 53.267 1.00 21.03 99 LEU N C 1
ATOM 766 O O . LEU A 1 99 ? 33.059 -3.570 53.896 1.00 21.54 99 LEU N O 1
ATOM 771 N N . ASN A 1 100 ? 34.872 -4.203 52.695 1.00 19.83 100 ASN N N 1
ATOM 772 C CA . ASN A 1 100 ? 35.538 -2.912 52.789 1.00 21.84 100 ASN N CA 1
ATOM 773 C C . ASN A 1 100 ? 34.757 -1.799 52.127 1.00 21.74 100 ASN N C 1
ATOM 774 O O . ASN A 1 100 ? 35.019 -0.632 52.393 1.00 24.20 100 ASN N O 1
ATOM 779 N N . ASP A 1 101 ? 33.767 -2.155 51.307 1.00 21.14 101 ASP N N 1
ATOM 780 C CA . ASP A 1 101 ? 32.867 -1.177 50.685 1.00 22.59 101 ASP N CA 1
ATOM 781 C C . ASP A 1 101 ? 31.466 -1.140 51.251 1.00 22.81 101 ASP N C 1
ATOM 782 O O . ASP A 1 101 ? 30.606 -0.462 50.705 1.00 25.65 101 ASP N O 1
ATOM 787 N N . GLN A 1 102 ? 31.217 -1.831 52.342 1.00 23.83 102 GLN N N 1
ATOM 788 C CA . GLN A 1 102 ? 29.898 -1.928 52.972 1.00 23.75 102 GLN N CA 1
ATOM 789 C C . GLN A 1 102 ? 29.716 -0.976 54.165 1.00 24.44 102 GLN N C 1
ATOM 790 O O . GLN A 1 102 ? 30.140 -1.261 55.276 1.00 30.41 102 GLN N O 1
ATOM 796 N N . TYR A 1 103 ? 28.911 0.036 54.036 1.00 21.74 103 TYR N N 1
ATOM 797 C CA . TYR A 1 103 ? 28.685 1.008 55.063 1.00 21.66 103 TYR N CA 1
ATOM 798 C C . TYR A 1 103 ? 27.544 0.622 55.985 1.00 19.63 103 TYR N C 1
ATOM 799 O O . TYR A 1 103 ? 26.578 -0.014 55.550 1.00 21.25 103 TYR N O 1
ATOM 808 N N . GLY A 1 104 ? 27.599 1.093 57.222 1.00 18.95 104 GLY N N 1
ATOM 809 C CA . GLY A 1 104 ? 26.413 1.046 58.068 1.00 19.81 104 GLY N CA 1
ATOM 810 C C . GLY A 1 104 ? 25.291 1.896 57.507 1.00 20.15 104 GLY N C 1
ATOM 811 O O . GLY A 1 104 ? 25.512 2.729 56.659 1.00 20.37 104 GLY N O 1
ATOM 812 N N . GLY A 1 105 ? 24.096 1.749 58.062 1.00 20.27 105 GLY N N 1
ATOM 813 C CA . GLY A 1 105 ? 22.919 2.417 57.586 1.00 19.88 105 GLY N CA 1
ATOM 814 C C . GLY A 1 105 ? 22.833 3.864 57.977 1.00 20.51 105 GLY N C 1
ATOM 815 O O . GLY A 1 105 ? 21.975 4.576 57.428 1.00 23.40 105 GLY N O 1
ATOM 816 N N . GLY A 1 106 ? 23.724 4.321 58.832 1.00 20.09 106 GLY N N 1
ATOM 817 C CA . GLY A 1 106 ? 23.813 5.749 59.189 1.00 20.31 106 GLY N CA 1
ATOM 818 C C . GLY A 1 106 ? 23.169 6.074 60.500 1.00 20.44 106 GLY N C 1
ATOM 819 O O . GLY A 1 106 ? 22.307 5.350 61.010 1.00 21.24 106 GLY N O 1
ATOM 820 N N . THR A 1 107 ? 23.608 7.190 61.063 1.00 20.03 107 THR N N 1
ATOM 821 C CA . THR A 1 107 ? 22.997 7.782 62.250 1.00 20.18 107 THR N CA 1
ATOM 822 C C . THR A 1 107 ? 22.791 9.267 61.946 1.00 19.42 107 THR N C 1
ATOM 823 O O . THR A 1 107 ? 23.781 9.974 61.664 1.00 20.31 107 THR N O 1
ATOM 827 N N . VAL A 1 108 ? 21.530 9.708 62.035 1.00 18.53 108 VAL N N 1
ATOM 828 C CA . VAL A 1 108 ? 21.239 11.114 61.862 1.00 19.30 108 VAL N CA 1
ATOM 829 C C . VAL A 1 108 ? 21.291 11.794 63.185 1.00 18.89 108 VAL N C 1
ATOM 830 O O . VAL A 1 108 ? 20.538 11.454 64.055 1.00 20.14 108 VAL N O 1
ATOM 834 N N . VAL A 1 109 ? 22.246 12.701 63.356 1.00 19.20 109 VAL N N 1
ATOM 835 C CA . VAL A 1 109 ? 22.521 13.354 64.615 1.00 20.00 109 VAL N CA 1
ATOM 836 C C . VAL A 1 109 ? 22.138 14.850 64.522 1.00 20.70 109 VAL N C 1
ATOM 837 O O . VAL A 1 109 ? 22.573 15.561 63.612 1.00 20.68 109 VAL N O 1
ATOM 841 N N . THR A 1 110 ? 21.397 15.325 65.504 1.00 20.67 110 THR N N 1
ATOM 842 C CA . THR A 1 110 ? 21.156 16.760 65.648 1.00 21.21 110 THR N CA 1
ATOM 843 C C . THR A 1 110 ? 21.613 17.192 67.013 1.00 20.90 110 THR N C 1
ATOM 844 O O . THR A 1 110 ? 21.201 16.613 68.011 1.00 21.15 110 THR N O 1
ATOM 848 N N . VAL A 1 111 ? 22.475 18.198 67.069 1.00 20.54 111 VAL N N 1
ATOM 849 C CA . VAL A 1 111 ? 22.901 18.778 68.335 1.00 20.68 111 VAL N CA 1
ATOM 850 C C . VAL A 1 111 ? 22.199 20.134 68.496 1.00 20.87 111 VAL N C 1
ATOM 851 O O . VAL A 1 111 ? 22.227 20.967 67.619 1.00 22.03 111 VAL N O 1
ATOM 855 N N . ASN A 1 112 ? 21.469 20.287 69.583 1.00 21.40 112 ASN N N 1
ATOM 856 C CA . ASN A 1 112 ? 20.776 21.533 69.858 1.00 23.73 112 ASN N CA 1
ATOM 857 C C . ASN A 1 112 ? 21.741 22.641 70.196 1.00 24.99 112 ASN N C 1
ATOM 858 O O . ASN A 1 112 ? 22.781 22.415 70.791 1.00 25.54 112 ASN N O 1
ATOM 863 N N . ALA A 1 113 ? 21.375 23.867 69.821 1.00 27.53 113 ALA N N 1
ATOM 864 C CA . ALA A 1 113 ? 22.194 25.036 70.132 1.00 28.73 113 ALA N CA 1
ATOM 865 C C . ALA A 1 113 ? 22.371 25.233 71.633 1.00 29.73 113 ALA N C 1
ATOM 866 O O . ALA A 1 113 ? 21.578 24.761 72.439 1.00 30.71 113 ALA N O 1
ATOM 868 N N . ALA A 1 114 ? 23.441 25.924 72.023 1.00 31.56 114 ALA N N 1
ATOM 869 C CA . ALA A 1 114 ? 23.745 26.131 73.427 1.00 31.99 114 ALA N CA 1
ATOM 870 C C . ALA A 1 114 ? 22.759 27.151 74.025 1.00 33.58 114 ALA N C 1
ATOM 871 O O . ALA A 1 114 ? 22.415 28.117 73.347 1.00 35.40 114 ALA N O 1
#

B-factor: mean 24.09, std 5.58, range [13.04, 49.08]

Secondary structure (DSSP, 8-state):
-EEEE-SEEEEETT--EEEEEEE-S--PPEEEEEEEEE-TT-S--EEE-SBTTEEEEEETTTTEEEEEE-S--GGG-EEEEEEEEESSGGG-HHHHHHTT-----EEEEEE--

Radius of gyration: 14.36 Å; Cα contacts (8 Å, |Δi|>4): 282; chains: 1; bounding box: 25×41×28 Å

Solvent-accessible surface area: 6570 Å² total; per-residue (Å²): 127,14,45,14,73,42,141,174,58,87,45,86,51,47,76,34,3,56,0,70,1,42,4,136,124,34,164,5,53,2,35,40,6,90,2,37,68,69,49,96,96,40,224,106,52,127,89,24,81,91,39,81,82,54,62,52,82,63,74,114,75,60,52,26,3,23,0,109,0,40,88,0,43,80,164,4,13,4,29,1,76,0,48,0,56,8,111,96,12,119,183,36,88,90,5,39,63,10,45,110,72,81,3,80,8,0,46,2,70,6,60,80,124

Sequence (113 aa):
RVDQTPQRITKETGESLTINCVVRDSRCVLSTGYWYRKPPGSRNEESISDGGRYVETVNRGSKSFSLRINDLTVKDSGTYRCKPESRYGSYDAVCAALNDQYGGGTVVTVNAA